Protein AF-A0A971YW48-F1 (afdb_monomer)

Foldseek 3Di:
DQDPPPAAPRDLVSQLVVLVVVVVPDPQQADAREHELVRDDLVVVLSSQVSNVVSVHNYYDYPDPPRHDPSNVVSVVVSVD

Sequence (81 aa):
MAYDYGPRPEPINRVVQAVEQALEHVAPEKLVLGISLPSENPSSILDKVDIAKRYQLQGIALWRLGLASDAMWQALRTATR

Secondary structure (DSSP, 8-state):
----SSSSSPPHHHHHHHHHHHHTTS-GGG-EEEEEGGG--HHHHHHHHHHHHHTT-SEEEEE-TT---HHHHHHHHHHT-

pLDDT: mean 96.28, std 4.26, range [67.5, 98.62]

Structure (mmCIF, N/CA/C/O backbone):
data_AF-A0A971YW48-F1
#
_entry.id   AF-A0A971YW48-F1
#
loop_
_atom_site.group_PDB
_atom_site.id
_atom_site.type_symbol
_atom_site.label_atom_id
_atom_site.label_alt_id
_atom_site.label_comp_id
_atom_site.label_asym_id
_atom_site.label_entity_id
_atom_site.label_seq_id
_atom_site.pdbx_PDB_ins_code
_atom_site.Cartn_x
_atom_site.Cartn_y
_atom_site.Cartn_z
_atom_site.occupancy
_atom_site.B_iso_or_equiv
_atom_site.auth_seq_id
_atom_site.auth_comp_id
_atom_site.auth_asym_id
_atom_site.auth_atom_id
_atom_site.pdbx_PDB_model_num
ATOM 1 N N . MET A 1 1 ? -10.236 -3.157 -5.409 1.00 86.88 1 MET A N 1
ATOM 2 C CA . MET A 1 1 ? -8.872 -3.047 -4.839 1.00 86.88 1 MET A CA 1
ATOM 3 C C . MET A 1 1 ? -8.267 -1.739 -5.324 1.00 86.88 1 MET A C 1
ATOM 5 O O . MET A 1 1 ? -8.584 -1.353 -6.437 1.00 86.88 1 MET A O 1
ATOM 9 N N . ALA A 1 2 ? -7.458 -1.045 -4.519 1.00 95.31 2 ALA A N 1
ATOM 10 C CA . ALA A 1 2 ? -6.939 0.292 -4.845 1.00 95.31 2 ALA A CA 1
ATOM 11 C C . ALA A 1 2 ? -5.651 0.256 -5.704 1.00 95.31 2 ALA A C 1
ATOM 13 O O . ALA A 1 2 ? -4.662 0.905 -5.375 1.00 95.31 2 ALA A O 1
ATOM 14 N N . TYR A 1 3 ? -5.653 -0.539 -6.774 1.00 96.94 3 TYR A N 1
ATOM 15 C CA . TYR A 1 3 ? -4.551 -0.697 -7.731 1.00 96.94 3 TYR A CA 1
ATOM 16 C C . TYR A 1 3 ? -5.093 -1.189 -9.083 1.00 96.94 3 TYR A C 1
ATOM 18 O O . TYR A 1 3 ? -6.281 -1.503 -9.173 1.00 96.94 3 TYR A O 1
ATOM 26 N N . ASP A 1 4 ? -4.216 -1.324 -10.084 1.00 95.69 4 ASP A N 1
ATOM 27 C CA . ASP A 1 4 ? -4.544 -1.653 -11.483 1.00 95.69 4 ASP A CA 1
ATOM 28 C C . ASP A 1 4 ? -5.196 -0.486 -12.245 1.00 95.69 4 ASP A C 1
ATOM 30 O O . ASP A 1 4 ? -6.045 -0.663 -13.116 1.00 95.69 4 ASP A O 1
ATOM 34 N N . TYR A 1 5 ? -4.785 0.748 -11.931 1.00 96.31 5 TYR A N 1
ATOM 35 C CA . TYR A 1 5 ? -5.284 1.943 -12.619 1.00 96.31 5 TYR A CA 1
ATOM 36 C C . TYR A 1 5 ? -4.656 2.155 -14.007 1.00 96.31 5 TYR A C 1
ATOM 38 O O . TYR A 1 5 ? -5.125 3.012 -14.758 1.00 96.31 5 TYR A O 1
ATOM 46 N N . GLY A 1 6 ? -3.588 1.419 -14.341 1.00 95.12 6 GLY A N 1
ATOM 47 C CA . GLY A 1 6 ? -2.822 1.527 -15.589 1.00 95.12 6 GLY A CA 1
ATOM 48 C C . GLY A 1 6 ? -1.430 2.155 -15.405 1.00 95.12 6 GLY A C 1
ATOM 49 O O . GLY A 1 6 ? -0.437 1.485 -15.703 1.00 95.12 6 GLY A O 1
ATOM 50 N N . PRO A 1 7 ? -1.312 3.407 -14.910 1.00 93.81 7 PRO A N 1
ATOM 51 C CA . PRO A 1 7 ? -0.024 4.041 -14.631 1.00 93.81 7 PRO A CA 1
ATOM 52 C C . PRO A 1 7 ? 0.738 3.336 -13.505 1.00 93.81 7 PRO A C 1
ATOM 54 O O . PRO A 1 7 ? 0.129 2.808 -12.576 1.00 93.81 7 PRO A O 1
ATOM 57 N N . ARG A 1 8 ? 2.076 3.372 -13.562 1.00 94.31 8 ARG A N 1
ATOM 58 C CA . ARG A 1 8 ? 2.958 2.840 -12.513 1.00 94.31 8 ARG A CA 1
ATOM 59 C C . ARG A 1 8 ? 4.021 3.881 -12.126 1.00 94.31 8 ARG A C 1
ATOM 61 O O . ARG A 1 8 ? 4.711 4.358 -13.029 1.00 94.31 8 ARG A O 1
ATOM 68 N N . PRO A 1 9 ? 4.201 4.210 -10.831 1.00 96.94 9 PRO A N 1
ATOM 69 C CA . PRO A 1 9 ? 3.431 3.725 -9.680 1.00 96.94 9 PRO A CA 1
ATOM 70 C C . PRO A 1 9 ? 1.942 4.072 -9.719 1.00 96.94 9 PRO A C 1
ATOM 72 O O . PRO A 1 9 ? 1.540 4.966 -10.464 1.00 96.94 9 PRO A O 1
ATOM 75 N N . GLU A 1 10 ? 1.128 3.363 -8.929 1.00 97.62 10 GLU A N 1
ATOM 76 C CA . GLU A 1 10 ? -0.317 3.621 -8.890 1.00 97.62 10 GLU A CA 1
ATOM 77 C C . GLU A 1 10 ? -0.581 5.094 -8.500 1.00 97.62 10 GLU A C 1
ATOM 79 O O . GLU A 1 10 ? 0.007 5.566 -7.514 1.00 97.62 10 GLU A O 1
ATOM 84 N N . PRO A 1 11 ? -1.448 5.832 -9.225 1.00 97.88 11 PRO A N 1
ATOM 85 C CA . PRO A 1 11 ? -1.674 7.256 -8.980 1.00 97.88 11 PRO A CA 1
ATOM 86 C C . PRO A 1 11 ? -2.225 7.534 -7.578 1.00 97.88 11 PRO A C 1
ATOM 88 O O . PRO A 1 11 ? -3.322 7.093 -7.232 1.00 97.88 11 PRO A O 1
ATOM 91 N N . ILE A 1 12 ? -1.496 8.325 -6.784 1.00 97.56 12 ILE A N 1
ATOM 92 C CA . ILE A 1 12 ? -1.834 8.614 -5.378 1.00 97.56 12 ILE A CA 1
ATOM 93 C C . ILE A 1 12 ? -3.254 9.171 -5.226 1.00 97.56 12 ILE A C 1
ATOM 95 O O . ILE A 1 12 ? -3.993 8.736 -4.350 1.00 97.56 12 ILE A O 1
ATOM 99 N N . ASN A 1 13 ? -3.667 10.092 -6.097 1.00 98.00 13 ASN A N 1
ATOM 100 C CA . ASN A 1 13 ? -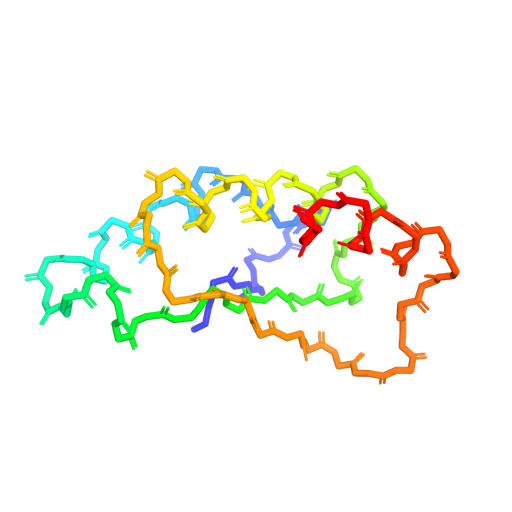5.001 10.692 -6.048 1.00 98.00 13 ASN A CA 1
ATOM 101 C C . ASN A 1 13 ? -6.129 9.665 -6.248 1.00 98.00 13 ASN A C 1
ATOM 103 O O . ASN A 1 13 ? -7.162 9.762 -5.595 1.00 98.00 13 ASN A O 1
ATOM 107 N N . ARG A 1 14 ? -5.928 8.662 -7.112 1.00 98.38 14 ARG A N 1
ATOM 108 C CA . ARG A 1 14 ? -6.892 7.570 -7.325 1.00 98.38 14 ARG A CA 1
ATOM 109 C C . ARG A 1 14 ? -6.933 6.621 -6.131 1.00 98.38 14 ARG A C 1
ATOM 111 O O . ARG A 1 14 ? -8.007 6.172 -5.746 1.00 98.38 14 ARG A O 1
ATOM 118 N N . VAL A 1 15 ? -5.779 6.347 -5.521 1.00 98.44 15 VAL A N 1
ATOM 119 C CA . VAL A 1 15 ? -5.691 5.541 -4.294 1.00 98.44 15 VAL A CA 1
ATOM 120 C C . VAL A 1 15 ? -6.424 6.229 -3.140 1.00 98.44 15 VAL A C 1
ATOM 122 O O . VAL A 1 15 ? -7.243 5.592 -2.485 1.00 98.44 15 VAL A O 1
ATOM 125 N N . VAL A 1 16 ? -6.181 7.526 -2.926 1.00 98.62 16 VAL A N 1
ATOM 126 C CA . VAL A 1 16 ? -6.863 8.330 -1.897 1.00 98.62 16 VAL A CA 1
ATOM 127 C C . VAL A 1 16 ? -8.370 8.358 -2.133 1.00 98.62 16 VAL A C 1
ATOM 129 O O . VAL A 1 16 ? -9.12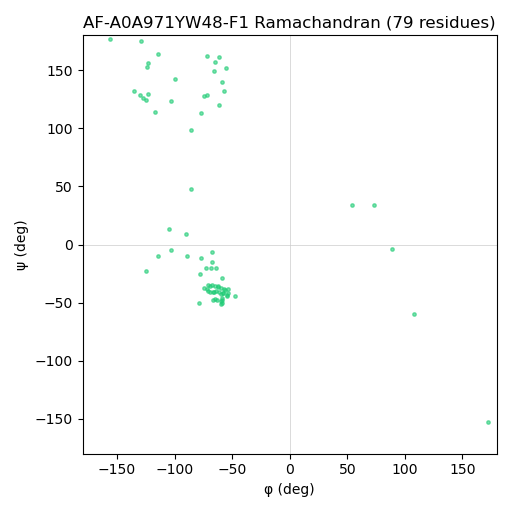1 8.036 -1.218 1.00 98.62 16 VAL A O 1
ATOM 132 N N . GLN A 1 17 ? -8.807 8.634 -3.366 1.00 98.62 17 GLN A N 1
ATOM 133 C CA . GLN A 1 17 ? -10.227 8.628 -3.722 1.00 98.62 17 GLN A CA 1
ATOM 134 C C . GLN A 1 17 ? -10.901 7.294 -3.362 1.00 98.62 17 GLN A C 1
ATOM 136 O O . GLN A 1 17 ? -11.988 7.286 -2.794 1.00 98.62 17 GLN A O 1
ATOM 141 N N . ALA A 1 18 ? -10.254 6.162 -3.657 1.00 98.44 18 ALA A N 1
ATOM 142 C CA . ALA A 1 18 ? -10.801 4.848 -3.330 1.00 98.44 18 ALA A CA 1
ATOM 143 C C . ALA A 1 18 ? -10.914 4.608 -1.812 1.00 98.44 18 ALA A C 1
ATOM 145 O O . ALA A 1 18 ? -11.859 3.957 -1.368 1.00 98.44 18 ALA A O 1
ATOM 146 N N . VAL A 1 19 ? -9.968 5.124 -1.016 1.00 98.62 19 VAL A N 1
ATOM 147 C CA . VAL A 1 19 ? -10.030 5.063 0.454 1.00 98.62 19 VAL A CA 1
ATOM 148 C C . VAL A 1 19 ? -11.184 5.912 0.979 1.00 98.62 19 VAL A C 1
ATOM 150 O O . VAL A 1 19 ? -11.980 5.417 1.770 1.00 98.62 19 VAL A O 1
ATOM 153 N N . GLU A 1 20 ? -11.314 7.152 0.511 1.00 98.56 20 GLU A N 1
ATOM 154 C CA . GLU A 1 20 ? -12.388 8.065 0.923 1.00 98.56 20 GLU A CA 1
ATOM 155 C C . GLU A 1 20 ? -13.770 7.477 0.624 1.00 98.56 20 GLU A C 1
ATOM 157 O O . GLU A 1 20 ? -14.610 7.410 1.516 1.00 98.56 20 GLU A O 1
ATOM 162 N N . GLN A 1 21 ? -13.963 6.930 -0.578 1.00 98.62 21 GLN A N 1
ATOM 163 C CA . GLN A 1 21 ? -15.209 6.258 -0.958 1.00 98.62 21 GLN A CA 1
ATOM 164 C C . GLN A 1 21 ? -15.509 5.023 -0.097 1.00 98.62 21 GLN A C 1
ATOM 166 O O . GLN A 1 21 ? -16.665 4.737 0.203 1.00 98.62 21 GLN A O 1
ATOM 171 N N . ALA A 1 22 ? -14.488 4.268 0.319 1.00 98.50 22 ALA A N 1
ATOM 172 C CA . ALA A 1 22 ? -14.695 3.119 1.198 1.00 98.50 22 ALA A CA 1
ATOM 173 C C . ALA A 1 22 ? -15.116 3.546 2.616 1.00 98.50 22 ALA A C 1
ATOM 175 O O . ALA A 1 22 ? -15.946 2.879 3.239 1.00 98.50 22 ALA A O 1
ATOM 176 N N . LEU A 1 23 ? -14.579 4.665 3.110 1.00 98.44 23 LEU A N 1
ATOM 177 C CA . LEU A 1 23 ? -14.879 5.207 4.438 1.00 98.44 23 LEU A CA 1
ATOM 178 C C . LEU A 1 23 ? -16.310 5.739 4.572 1.00 98.44 23 LEU A C 1
ATOM 180 O O . LEU A 1 23 ? -16.829 5.798 5.683 1.00 98.44 23 LEU A O 1
ATOM 184 N N . GLU A 1 24 ? -16.980 6.055 3.461 1.00 98.50 24 GLU A N 1
ATOM 185 C CA . GLU A 1 24 ? -18.412 6.392 3.457 1.00 98.50 24 GLU A CA 1
ATOM 186 C C . GLU A 1 24 ? -19.302 5.214 3.893 1.00 98.50 24 GLU A C 1
ATOM 188 O O . GLU A 1 24 ? -20.444 5.409 4.312 1.00 98.50 24 GLU A O 1
ATOM 193 N N . HIS A 1 25 ? -18.791 3.981 3.811 1.00 98.38 25 HIS A N 1
ATOM 194 C CA . HIS A 1 25 ? -19.577 2.764 4.027 1.00 98.38 25 HIS A CA 1
ATOM 195 C C . HIS A 1 25 ? -19.013 1.835 5.103 1.00 98.38 25 HIS A C 1
ATOM 197 O O . HIS A 1 25 ? -19.749 1.010 5.651 1.00 98.38 25 HIS A O 1
ATOM 203 N N . VAL A 1 26 ? -17.716 1.922 5.398 1.00 98.06 26 VAL A N 1
ATOM 204 C CA . VAL A 1 26 ? -17.015 0.990 6.284 1.00 98.06 26 VAL A CA 1
ATOM 205 C C . VAL A 1 26 ? -16.120 1.763 7.245 1.00 98.06 26 VAL A C 1
ATOM 207 O O . VAL A 1 26 ? -15.345 2.619 6.833 1.00 98.06 26 VAL A O 1
ATOM 210 N N . ALA A 1 27 ? -16.202 1.424 8.534 1.00 98.38 27 ALA A N 1
ATOM 211 C CA . ALA A 1 27 ? -15.340 2.005 9.557 1.00 98.38 27 ALA A CA 1
ATOM 212 C C . ALA A 1 27 ? -13.845 1.751 9.244 1.00 98.38 27 ALA A C 1
ATOM 214 O O . ALA A 1 27 ? -13.502 0.643 8.807 1.00 98.38 27 ALA A O 1
ATOM 215 N N . PRO A 1 28 ? -12.957 2.737 9.465 1.00 98.38 28 PRO A N 1
ATOM 216 C CA . PRO A 1 28 ? -11.554 2.683 9.043 1.00 98.38 28 PRO A CA 1
ATOM 217 C C . PRO A 1 28 ? -10.804 1.461 9.591 1.00 98.38 28 PRO A C 1
ATOM 219 O O . PRO A 1 28 ? -10.076 0.794 8.856 1.00 98.38 28 PRO A O 1
ATOM 222 N N . GLU A 1 29 ? -11.060 1.072 10.838 1.00 98.25 29 GLU A N 1
ATOM 223 C CA . GLU A 1 29 ? -10.434 -0.075 11.503 1.00 98.25 29 GLU A CA 1
ATOM 224 C C . GLU A 1 29 ? -10.819 -1.445 10.911 1.00 98.25 29 GLU A C 1
A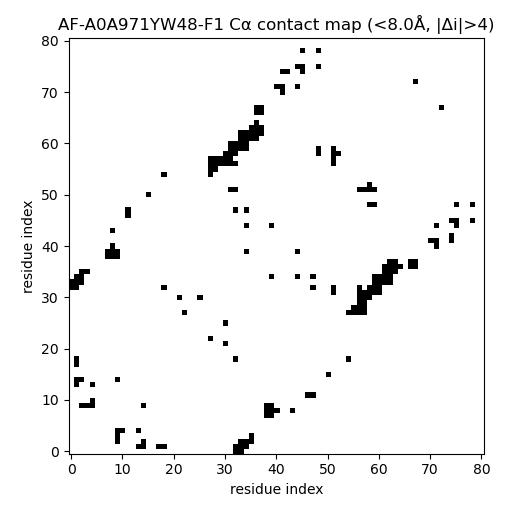TOM 226 O O . GLU A 1 29 ? -10.257 -2.470 11.299 1.00 98.25 29 GLU A O 1
ATOM 231 N N . LYS A 1 30 ? -11.767 -1.486 9.967 1.00 98.25 30 LYS A N 1
ATOM 232 C CA . LYS A 1 30 ? -12.148 -2.687 9.202 1.00 98.25 30 LYS A CA 1
ATOM 233 C C . LYS A 1 30 ? -11.584 -2.692 7.779 1.00 98.25 30 LYS A C 1
ATOM 235 O O . LYS A 1 30 ? -11.774 -3.670 7.056 1.00 98.25 30 LYS A O 1
ATOM 240 N N . LEU A 1 31 ? -10.923 -1.615 7.361 1.00 98.56 31 LEU A N 1
ATOM 241 C CA . LEU A 1 31 ? -10.365 -1.459 6.024 1.00 98.56 31 LEU A CA 1
ATOM 242 C C . LEU A 1 31 ? -8.866 -1.751 6.015 1.00 98.56 31 LEU A C 1
ATOM 244 O O . LEU A 1 31 ? -8.128 -1.370 6.919 1.00 98.56 31 LEU A O 1
ATOM 248 N N . VAL A 1 32 ? -8.413 -2.394 4.942 1.00 98.25 32 VAL A N 1
ATOM 249 C CA . VAL A 1 32 ? -7.002 -2.700 4.698 1.00 98.25 32 VAL A CA 1
ATOM 250 C C . VAL A 1 32 ? -6.643 -2.188 3.305 1.00 98.25 32 VAL A C 1
ATOM 252 O O . VAL A 1 32 ? -7.310 -2.535 2.328 1.00 98.25 32 VAL A O 1
ATOM 255 N N . LEU A 1 33 ? -5.604 -1.359 3.186 1.00 98.50 33 LEU A N 1
ATOM 256 C CA . LEU A 1 33 ? -5.211 -0.796 1.893 1.00 98.50 33 LEU A CA 1
ATOM 257 C C . LEU A 1 33 ? -4.453 -1.831 1.057 1.00 98.50 33 LEU A C 1
ATOM 259 O O . LEU A 1 33 ? -3.334 -2.223 1.387 1.00 98.50 33 LEU A O 1
ATOM 263 N N . GLY A 1 34 ? -5.053 -2.256 -0.053 1.00 98.12 34 GLY A N 1
ATOM 264 C CA . GLY A 1 34 ? -4.395 -3.127 -1.024 1.00 98.12 34 GLY A CA 1
ATOM 265 C C . GLY A 1 34 ? -3.309 -2.394 -1.813 1.00 98.12 34 GLY A C 1
ATOM 266 O O . GLY A 1 34 ? -3.581 -1.357 -2.411 1.00 98.12 34 GLY A O 1
ATOM 267 N N . ILE A 1 35 ? -2.107 -2.968 -1.868 1.00 97.81 35 ILE A N 1
ATOM 268 C CA . ILE A 1 35 ? -0.941 -2.451 -2.594 1.00 97.81 35 ILE A CA 1
ATOM 269 C C . ILE A 1 35 ? -0.433 -3.525 -3.562 1.00 97.81 35 ILE A C 1
ATOM 271 O O . ILE A 1 35 ? -0.096 -4.638 -3.149 1.00 97.81 35 ILE A O 1
ATOM 275 N N . SER A 1 36 ? -0.336 -3.181 -4.847 1.00 97.25 36 SER A N 1
ATOM 276 C CA . SER A 1 36 ? 0.218 -4.057 -5.885 1.00 97.25 36 SER A CA 1
ATOM 277 C C . SER A 1 36 ? 1.742 -3.918 -5.956 1.00 97.25 36 SER A C 1
ATOM 279 O O . SER A 1 36 ? 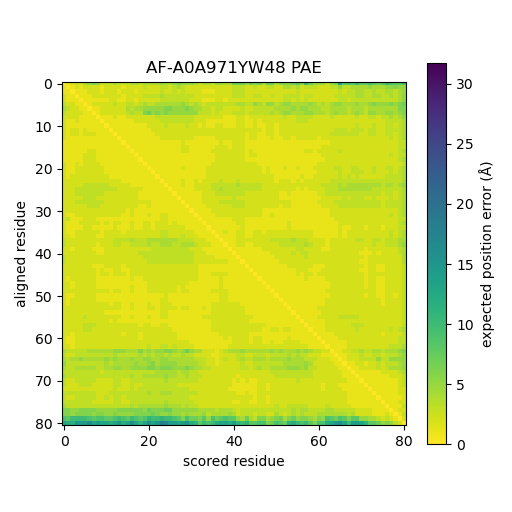2.251 -3.023 -6.613 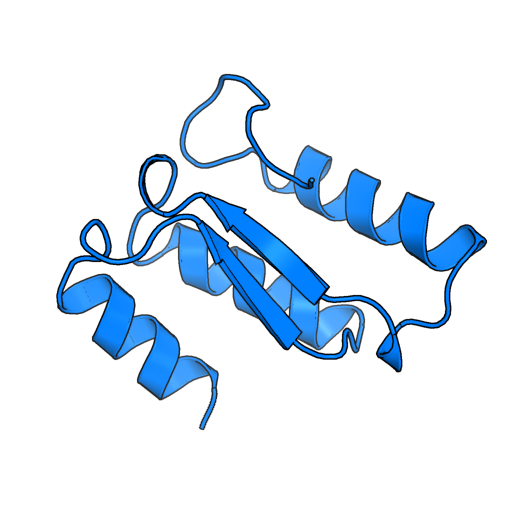1.00 97.25 36 SER A O 1
ATOM 281 N N . LEU A 1 37 ? 2.493 -4.825 -5.329 1.00 96.69 37 LEU A N 1
ATOM 282 C CA . LEU A 1 37 ? 3.960 -4.866 -5.372 1.00 96.69 37 LEU A CA 1
ATOM 283 C C . LEU A 1 37 ? 4.582 -4.723 -6.778 1.00 96.69 37 LEU A C 1
ATOM 285 O O . LEU A 1 37 ? 5.528 -3.948 -6.888 1.00 96.69 37 LEU A O 1
ATOM 289 N N . PRO A 1 38 ? 4.099 -5.381 -7.858 1.00 95.44 38 PRO A N 1
ATOM 290 C CA . PRO A 1 38 ? 4.675 -5.184 -9.194 1.00 95.44 38 PRO A CA 1
ATOM 291 C C . PRO A 1 38 ? 4.434 -3.786 -9.783 1.00 95.44 38 PRO A C 1
ATOM 293 O O . PRO A 1 38 ? 5.073 -3.430 -10.773 1.00 95.44 38 PRO A O 1
ATOM 296 N N . SER A 1 39 ? 3.509 -3.009 -9.216 1.00 96.56 39 SER A N 1
ATOM 297 C CA . SER A 1 39 ? 3.262 -1.620 -9.608 1.00 96.56 39 SER A CA 1
ATOM 298 C C . SER A 1 39 ? 4.126 -0.629 -8.820 1.00 96.56 39 SER A C 1
ATOM 300 O O . SER A 1 39 ? 4.145 0.543 -9.173 1.00 96.56 39 SER A O 1
ATOM 302 N N . GLU A 1 40 ? 4.836 -1.053 -7.769 1.00 97.25 40 GLU A N 1
ATOM 303 C CA . GLU A 1 40 ? 5.455 -0.150 -6.793 1.00 97.25 40 GLU A CA 1
ATOM 304 C C . GLU A 1 40 ? 6.985 -0.168 -6.776 1.00 97.25 40 GLU A C 1
ATOM 306 O O . GLU A 1 40 ? 7.644 -1.087 -7.255 1.00 97.25 40 GLU A O 1
ATOM 311 N N . ASN A 1 41 ? 7.554 0.868 -6.159 1.00 96.62 41 ASN A N 1
ATOM 312 C CA . ASN A 1 41 ? 8.969 0.985 -5.822 1.00 96.62 41 ASN A CA 1
ATOM 313 C C . ASN A 1 41 ? 9.131 1.360 -4.328 1.00 96.62 41 ASN A C 1
ATOM 315 O O . ASN A 1 41 ? 8.128 1.590 -3.644 1.00 96.62 41 ASN A O 1
ATOM 319 N N . PRO A 1 42 ? 10.365 1.424 -3.783 1.00 96.06 42 PRO A N 1
ATOM 320 C CA . PRO A 1 42 ? 10.581 1.707 -2.362 1.00 96.06 42 PRO A CA 1
ATOM 321 C C . PRO A 1 42 ? 10.014 3.044 -1.866 1.00 96.06 42 PRO A C 1
ATOM 323 O O . PRO A 1 42 ? 9.6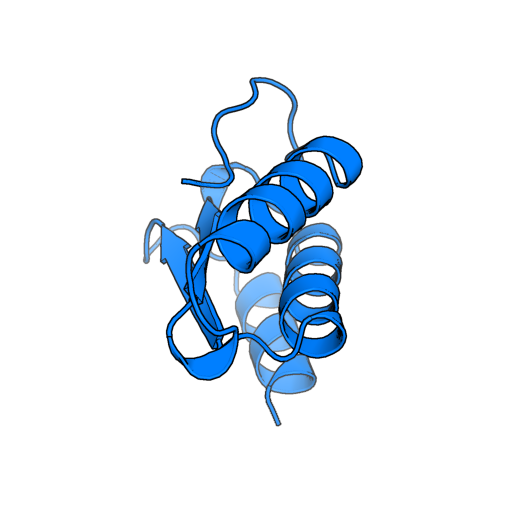52 3.135 -0.700 1.00 96.06 42 PRO A O 1
ATOM 326 N N . SER A 1 43 ? 9.918 4.065 -2.722 1.00 96.06 43 SER A N 1
ATOM 327 C CA . SER A 1 43 ? 9.316 5.351 -2.352 1.00 96.06 43 SER A CA 1
ATOM 328 C C . SER A 1 43 ? 7.793 5.264 -2.381 1.00 96.06 43 SER A C 1
ATOM 330 O O . SER A 1 43 ? 7.124 5.593 -1.409 1.00 96.06 43 SER A O 1
ATOM 332 N N . SER A 1 44 ? 7.232 4.764 -3.481 1.00 97.06 44 SER A N 1
ATOM 333 C CA . SER A 1 44 ? 5.786 4.801 -3.716 1.00 97.06 44 SER A CA 1
ATOM 334 C C . SER A 1 44 ? 4.990 3.826 -2.843 1.00 97.06 44 SER A C 1
ATOM 336 O O . SER A 1 44 ? 3.788 4.019 -2.634 1.00 97.06 44 SER A O 1
ATOM 338 N N . ILE A 1 45 ? 5.647 2.792 -2.302 1.00 96.94 45 ILE A N 1
ATOM 339 C CA . ILE A 1 45 ? 5.062 1.931 -1.269 1.00 96.94 45 ILE A CA 1
ATOM 340 C C . ILE A 1 45 ? 4.928 2.658 0.076 1.00 96.94 45 ILE A C 1
ATOM 342 O O . ILE A 1 45 ? 3.938 2.438 0.771 1.00 96.94 45 ILE A O 1
ATOM 346 N N . LEU A 1 46 ? 5.867 3.546 0.426 1.00 97.25 46 LEU A N 1
ATOM 347 C CA . LEU A 1 46 ? 5.801 4.338 1.658 1.00 97.25 46 LEU A CA 1
ATOM 348 C C . LEU A 1 46 ? 4.674 5.363 1.599 1.00 97.25 46 LEU A C 1
ATOM 350 O O . LEU A 1 46 ? 3.905 5.450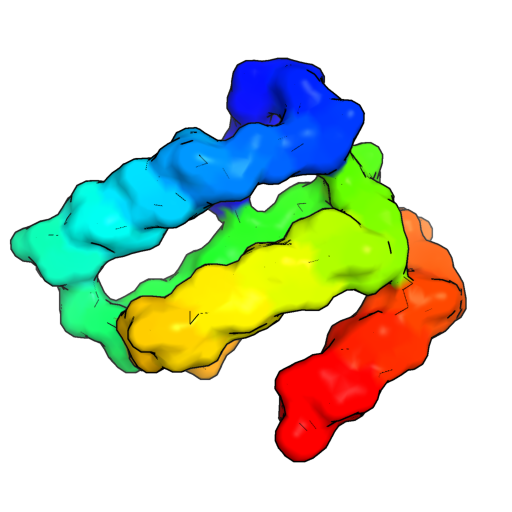 2.551 1.00 97.25 46 LEU A O 1
ATOM 354 N N . ASP A 1 47 ? 4.487 6.019 0.452 1.00 97.62 47 ASP A N 1
ATOM 355 C CA . ASP A 1 47 ? 3.357 6.933 0.244 1.00 97.62 47 ASP A CA 1
ATOM 356 C C . ASP A 1 47 ? 2.015 6.244 0.556 1.00 97.62 47 ASP A C 1
ATOM 358 O O . ASP A 1 47 ? 1.114 6.828 1.154 1.00 97.62 47 ASP A O 1
ATOM 362 N N . LYS A 1 48 ? 1.883 4.961 0.198 1.00 97.81 48 LYS A N 1
ATOM 363 C CA . LYS A 1 48 ? 0.674 4.161 0.450 1.00 97.81 48 LYS A CA 1
ATOM 364 C C . LYS A 1 48 ? 0.540 3.748 1.911 1.00 97.81 48 LYS A C 1
ATOM 366 O O . LYS A 1 48 ? -0.567 3.766 2.447 1.00 97.81 48 LYS A O 1
ATOM 371 N N . VAL A 1 49 ? 1.646 3.422 2.577 1.00 97.62 49 VAL A N 1
ATOM 372 C CA . VAL A 1 49 ? 1.651 3.207 4.033 1.00 97.62 49 VAL A CA 1
ATOM 373 C C . VAL A 1 49 ? 1.197 4.474 4.760 1.00 97.62 49 VAL A C 1
ATOM 375 O O . VAL A 1 49 ? 0.374 4.391 5.671 1.00 97.62 49 VAL A O 1
ATOM 378 N N . ASP A 1 50 ? 1.660 5.644 4.327 1.00 97.50 50 ASP A N 1
ATOM 379 C CA . ASP A 1 50 ? 1.278 6.923 4.922 1.00 97.50 50 ASP A CA 1
ATOM 380 C C . ASP A 1 50 ? -0.197 7.262 4.683 1.00 97.50 50 ASP A C 1
ATOM 382 O O . ASP A 1 50 ? -0.845 7.796 5.583 1.00 97.50 50 ASP A O 1
ATOM 386 N N . ILE A 1 51 ? -0.770 6.890 3.531 1.00 98.12 51 ILE A N 1
ATOM 387 C CA . ILE A 1 51 ? -2.225 6.957 3.307 1.00 98.12 51 ILE A CA 1
ATOM 388 C C . ILE A 1 51 ? -2.955 6.080 4.329 1.00 98.12 51 ILE A C 1
ATOM 390 O O . ILE A 1 51 ? -3.849 6.568 5.018 1.00 98.12 51 ILE A O 1
ATOM 394 N N . ALA A 1 52 ? -2.564 4.810 4.476 1.00 98.12 52 ALA A N 1
ATOM 395 C CA . ALA A 1 52 ? -3.223 3.904 5.417 1.00 98.12 52 ALA A CA 1
ATOM 396 C C . ALA A 1 52 ? -3.176 4.438 6.859 1.00 98.12 52 ALA A C 1
ATOM 398 O O . ALA A 1 52 ? -4.192 4.428 7.552 1.00 98.12 52 ALA A O 1
ATOM 399 N N . LYS A 1 53 ? -2.033 4.992 7.284 1.00 97.50 53 LYS A N 1
ATOM 400 C CA . LYS A 1 53 ? -1.884 5.643 8.594 1.00 97.50 53 LYS A CA 1
ATOM 401 C C . LYS A 1 53 ? -2.745 6.896 8.735 1.00 97.50 53 LYS A C 1
ATOM 403 O O . LYS A 1 53 ? -3.421 7.055 9.747 1.00 97.50 53 LYS A O 1
ATOM 408 N N . ARG A 1 54 ? -2.729 7.786 7.736 1.00 98.00 54 ARG A N 1
ATOM 409 C CA . ARG A 1 54 ? -3.476 9.056 7.751 1.00 98.00 54 ARG A CA 1
ATOM 410 C C . ARG A 1 54 ? -4.973 8.832 7.930 1.00 98.00 54 ARG A C 1
ATOM 412 O O . ARG A 1 54 ? -5.599 9.562 8.689 1.00 98.00 54 ARG A O 1
ATOM 419 N N . TYR A 1 55 ? -5.518 7.825 7.256 1.00 98.19 55 TYR A N 1
ATOM 420 C CA . TYR A 1 55 ? -6.934 7.464 7.338 1.00 98.19 55 TYR A CA 1
ATOM 421 C C . TYR A 1 55 ? -7.239 6.442 8.445 1.00 98.19 55 TYR A C 1
ATOM 423 O O . TYR A 1 55 ? -8.361 5.951 8.515 1.00 98.19 55 TYR A O 1
ATOM 431 N N . GLN A 1 56 ? -6.266 6.131 9.312 1.00 98.06 56 GLN A N 1
ATOM 432 C CA . GLN A 1 56 ? -6.419 5.209 10.446 1.00 98.06 56 GLN A CA 1
ATOM 433 C C . GLN A 1 56 ? -6.960 3.829 10.039 1.00 98.06 56 GLN A C 1
ATOM 435 O O . GLN A 1 56 ? -7.700 3.190 10.787 1.00 98.06 56 GLN A O 1
ATOM 440 N N . LEU A 1 57 ? -6.592 3.370 8.841 1.00 98.44 57 LEU A N 1
ATOM 441 C CA . LEU A 1 57 ? -6.978 2.050 8.358 1.00 98.44 57 LEU A CA 1
ATOM 442 C C . LEU A 1 57 ? -6.338 0.972 9.239 1.00 98.44 57 LEU A C 1
ATOM 444 O O . LEU A 1 57 ? -5.286 1.200 9.840 1.00 98.44 57 LEU A O 1
ATOM 448 N N . GLN A 1 58 ? -6.920 -0.228 9.266 1.00 98.00 58 GLN A N 1
ATOM 449 C CA . GLN A 1 58 ? -6.362 -1.357 10.018 1.00 98.00 58 GLN A CA 1
ATOM 450 C C . GLN A 1 58 ? -4.897 -1.618 9.631 1.00 98.00 58 GLN A C 1
ATOM 452 O O . GLN A 1 58 ? -4.059 -1.900 10.490 1.00 98.00 58 GLN A O 1
ATOM 457 N N . GLY A 1 59 ? -4.591 -1.536 8.336 1.00 97.44 59 GLY A N 1
ATOM 458 C CA . GLY A 1 59 ? -3.265 -1.835 7.819 1.00 97.44 59 GLY A CA 1
ATOM 459 C C . GLY A 1 59 ? -3.206 -1.860 6.297 1.00 97.44 59 GLY A C 1
ATOM 460 O O . GLY A 1 59 ? -3.994 -1.210 5.606 1.00 97.44 59 GLY A O 1
ATOM 461 N N . ILE A 1 60 ? -2.258 -2.639 5.775 1.00 97.50 60 ILE A N 1
ATOM 462 C CA . ILE A 1 60 ? -2.013 -2.820 4.339 1.00 97.50 60 ILE A CA 1
ATOM 463 C C . ILE A 1 60 ? -2.070 -4.303 3.954 1.00 97.50 60 ILE A C 1
ATOM 465 O O . ILE A 1 60 ? -1.746 -5.179 4.754 1.00 97.50 60 ILE A O 1
ATOM 469 N N . ALA A 1 61 ? -2.428 -4.580 2.703 1.00 97.62 61 ALA A N 1
ATOM 470 C CA . ALA A 1 61 ? -2.388 -5.909 2.104 1.00 97.62 61 ALA A CA 1
ATOM 471 C C . ALA A 1 61 ? -1.504 -5.878 0.852 1.00 97.62 61 ALA A C 1
ATOM 473 O O . ALA A 1 61 ? -1.684 -5.025 -0.013 1.00 97.62 61 ALA A O 1
ATOM 474 N N . LEU A 1 62 ? -0.551 -6.806 0.741 1.00 97.19 62 LEU A N 1
ATOM 475 C CA . LEU A 1 62 ? 0.431 -6.823 -0.348 1.00 97.19 62 LEU A CA 1
ATOM 476 C C . LEU A 1 62 ? 0.082 -7.880 -1.401 1.00 97.19 62 LEU A C 1
ATOM 478 O O . LEU A 1 62 ? 0.015 -9.071 -1.097 1.00 97.19 62 LEU A O 1
ATOM 482 N N . TRP A 1 63 ? -0.059 -7.455 -2.656 1.00 96.94 63 TRP A N 1
ATOM 483 C CA . TRP A 1 63 ? -0.267 -8.333 -3.807 1.00 96.94 63 TRP A CA 1
ATOM 484 C C . TRP A 1 63 ? 0.896 -8.217 -4.804 1.00 96.94 63 TRP A C 1
ATOM 486 O O . TRP A 1 63 ? 1.092 -7.173 -5.400 1.00 96.94 63 TRP A O 1
ATOM 496 N N . ARG A 1 64 ? 1.725 -9.227 -5.055 1.00 95.31 64 ARG A N 1
ATOM 497 C CA . ARG A 1 64 ? 1.844 -10.517 -4.368 1.00 95.31 64 ARG A CA 1
ATOM 498 C C . ARG A 1 64 ? 3.263 -10.709 -3.862 1.00 95.31 64 ARG A C 1
ATOM 500 O O . ARG A 1 64 ? 4.219 -10.158 -4.407 1.00 95.31 64 ARG A O 1
ATOM 507 N N . LEU A 1 65 ? 3.386 -11.542 -2.838 1.00 94.75 65 LEU A N 1
ATOM 508 C CA . LEU A 1 65 ? 4.674 -11.950 -2.294 1.00 94.75 65 LEU A CA 1
ATOM 509 C C . LEU A 1 65 ? 5.577 -12.559 -3.384 1.00 94.75 65 LEU A C 1
ATOM 511 O O . LEU A 1 65 ? 5.102 -13.123 -4.376 1.00 94.75 65 LEU A O 1
ATOM 515 N N . GLY A 1 66 ? 6.889 -12.424 -3.181 1.00 95.31 66 GLY A N 1
ATOM 516 C CA . GLY A 1 66 ? 7.925 -12.845 -4.130 1.00 95.31 66 GLY A CA 1
ATOM 517 C C . GLY A 1 66 ? 8.327 -11.784 -5.160 1.00 95.31 66 GLY A C 1
ATOM 518 O O . GLY A 1 66 ? 9.241 -12.034 -5.934 1.00 95.31 66 GLY A O 1
ATOM 519 N N . LEU A 1 67 ? 7.676 -10.613 -5.167 1.00 95.12 67 LEU A N 1
ATOM 520 C CA . LEU A 1 67 ? 7.986 -9.502 -6.084 1.00 95.12 67 LEU A CA 1
ATOM 521 C C . LEU A 1 67 ? 8.534 -8.250 -5.382 1.00 95.12 67 LEU A C 1
ATOM 523 O O . LEU A 1 67 ? 8.999 -7.329 -6.045 1.00 95.12 67 LEU A O 1
ATOM 527 N N . ALA A 1 68 ? 8.483 -8.204 -4.049 1.00 94.62 68 ALA A N 1
ATOM 528 C CA . ALA A 1 68 ? 9.074 -7.117 -3.277 1.00 94.62 68 ALA A CA 1
ATOM 529 C C . ALA A 1 68 ? 10.602 -7.259 -3.244 1.00 94.62 68 ALA A C 1
ATOM 531 O O . ALA A 1 68 ? 11.115 -8.312 -2.864 1.00 94.62 68 ALA A O 1
ATOM 532 N N . SER A 1 69 ? 11.315 -6.189 -3.598 1.00 95.44 69 SER A N 1
ATOM 533 C CA . SER A 1 69 ? 12.768 -6.115 -3.427 1.00 95.44 69 SER A CA 1
ATOM 534 C C . SER A 1 69 ? 13.153 -5.979 -1.951 1.00 95.44 69 SER A C 1
ATOM 536 O O . SER A 1 69 ? 12.345 -5.558 -1.118 1.00 95.44 69 SER A O 1
ATOM 538 N N . ASP A 1 70 ? 14.415 -6.258 -1.620 1.00 96.44 70 ASP A N 1
ATOM 539 C CA . ASP A 1 70 ? 14.932 -6.056 -0.260 1.00 96.44 70 ASP A CA 1
ATOM 540 C C . ASP A 1 70 ? 14.764 -4.608 0.209 1.00 96.44 70 ASP A C 1
ATOM 542 O O . ASP A 1 70 ? 14.394 -4.367 1.357 1.00 96.44 70 ASP A O 1
ATOM 546 N N . ALA A 1 71 ? 14.953 -3.639 -0.691 1.00 96.62 71 ALA A N 1
ATOM 547 C CA . ALA A 1 71 ? 14.737 -2.227 -0.396 1.00 96.62 71 ALA A CA 1
ATOM 548 C C . ALA A 1 71 ? 13.277 -1.934 -0.015 1.00 96.62 71 ALA A C 1
ATOM 550 O O . ALA A 1 71 ? 13.031 -1.197 0.938 1.00 96.62 71 ALA A O 1
ATOM 551 N N . MET A 1 72 ? 12.304 -2.547 -0.700 1.00 96.31 72 MET A N 1
ATOM 552 C CA . MET A 1 72 ? 10.888 -2.415 -0.339 1.00 96.31 72 MET A CA 1
ATOM 553 C C . MET A 1 72 ? 10.595 -3.055 1.021 1.00 96.31 72 MET A C 1
ATOM 555 O O . MET A 1 72 ? 9.885 -2.464 1.832 1.00 96.31 72 MET A O 1
ATOM 559 N N . TRP A 1 73 ? 1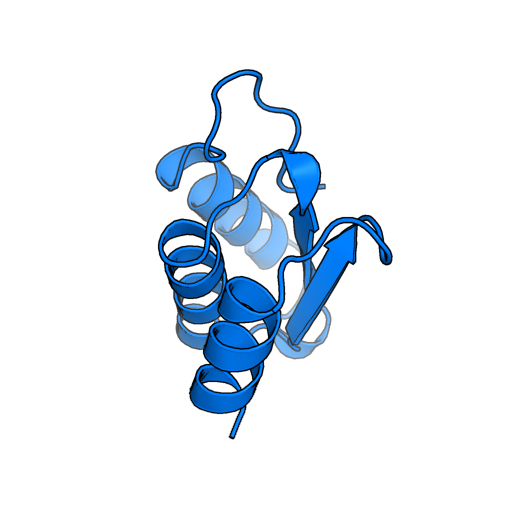1.175 -4.222 1.319 1.00 96.12 73 TRP A N 1
ATOM 560 C CA . TRP A 1 73 ? 11.025 -4.841 2.639 1.00 96.12 73 TRP A CA 1
ATOM 561 C C . TRP A 1 73 ? 11.638 -4.004 3.762 1.00 96.12 73 TRP A C 1
ATOM 563 O O . TRP A 1 73 ? 11.046 -3.905 4.837 1.00 96.12 73 TRP A O 1
ATOM 573 N N . GLN A 1 74 ? 12.802 -3.395 3.535 1.00 96.69 74 GLN A N 1
ATOM 574 C CA . GLN A 1 74 ? 13.428 -2.498 4.511 1.00 96.69 74 GLN A CA 1
ATOM 575 C C . GLN A 1 74 ? 12.608 -1.221 4.727 1.00 96.69 74 GLN A C 1
ATOM 577 O O . GLN A 1 74 ? 12.425 -0.800 5.872 1.00 96.69 74 GLN A O 1
ATOM 582 N N . ALA A 1 75 ? 12.059 -0.648 3.651 1.00 95.31 75 ALA A N 1
ATOM 583 C CA . ALA A 1 75 ? 11.160 0.500 3.725 1.00 95.31 75 ALA A CA 1
ATOM 584 C C . ALA A 1 75 ? 9.920 0.173 4.576 1.00 95.31 75 ALA A C 1
ATOM 586 O O . ALA A 1 75 ? 9.641 0.870 5.551 1.00 95.31 75 ALA A O 1
ATOM 587 N N . LEU A 1 76 ? 9.245 -0.947 4.289 1.00 95.44 76 LEU A N 1
ATOM 588 C CA . LEU A 1 76 ? 8.088 -1.411 5.060 1.00 95.44 76 LEU A CA 1
ATOM 589 C C . LEU A 1 76 ? 8.426 -1.635 6.539 1.00 95.44 76 LEU A C 1
ATOM 591 O O . LEU A 1 76 ? 7.717 -1.130 7.402 1.00 95.44 76 LEU A O 1
ATOM 595 N N . ARG A 1 77 ? 9.534 -2.325 6.850 1.00 94.50 77 ARG A N 1
ATOM 596 C CA . ARG A 1 77 ? 9.958 -2.572 8.242 1.00 94.50 77 ARG A CA 1
ATOM 597 C C . ARG A 1 77 ? 10.214 -1.293 9.025 1.00 94.50 77 ARG A C 1
ATOM 599 O O . ARG A 1 77 ? 9.933 -1.256 10.216 1.00 94.50 77 ARG A O 1
ATOM 606 N N . THR A 1 78 ? 10.780 -0.278 8.382 1.00 92.69 78 THR A N 1
ATOM 607 C CA . THR A 1 78 ? 11.020 1.020 9.023 1.00 92.69 78 THR A CA 1
ATOM 608 C C . THR A 1 78 ? 9.707 1.757 9.258 1.00 92.69 78 THR A C 1
ATOM 610 O O . THR A 1 78 ? 9.518 2.356 10.310 1.00 92.69 78 THR A O 1
ATOM 613 N N . ALA A 1 79 ? 8.783 1.681 8.301 1.00 90.12 79 ALA A N 1
ATOM 614 C CA . ALA A 1 79 ? 7.525 2.408 8.356 1.00 90.12 79 ALA A CA 1
ATOM 615 C C . ALA A 1 79 ? 6.473 1.777 9.280 1.00 90.12 79 ALA A C 1
ATOM 617 O O . ALA A 1 79 ? 5.595 2.495 9.745 1.00 90.12 79 ALA A O 1
ATOM 618 N N . THR A 1 80 ? 6.516 0.471 9.547 1.00 78.31 80 THR A N 1
ATOM 619 C CA . THR A 1 80 ? 5.521 -0.222 10.392 1.00 78.31 80 THR A CA 1
ATOM 620 C C . THR A 1 80 ? 6.036 -0.574 11.789 1.00 78.31 80 THR A C 1
ATOM 622 O O . THR A 1 80 ? 5.438 -1.418 12.456 1.00 78.31 80 THR A O 1
ATOM 625 N N . ARG A 1 81 ? 7.172 -0.003 12.197 1.00 67.50 81 ARG A N 1
ATOM 626 C CA . ARG A 1 81 ? 7.686 -0.096 13.567 1.00 67.50 81 ARG A CA 1
ATOM 627 C C . ARG A 1 81 ? 7.047 0.934 14.485 1.00 67.50 81 ARG A C 1
ATOM 629 O O . ARG A 1 81 ? 6.641 2.002 13.976 1.00 67.50 81 ARG A O 1
#

Mean predicted aligned error: 2.26 Å

Solvent-accessible surface area (backbone atoms only — not comparable to full-atom values): 4735 Å² total; per-residue (Å²): 120,57,54,89,82,76,61,72,56,61,57,63,71,62,37,50,51,50,51,56,61,45,54,78,79,40,63,38,71,79,37,61,48,44,41,45,37,87,44,49,50,54,65,62,50,47,59,50,52,51,49,28,59,75,62,51,28,61,38,74,41,76,43,52,86,93,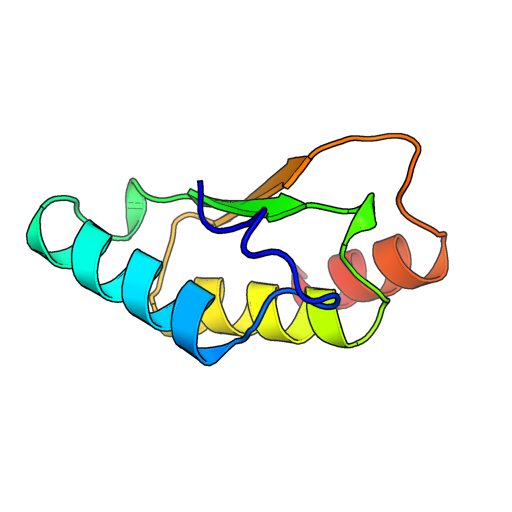55,66,50,71,62,36,53,51,42,50,56,64,72,75,103

Nearest PDB structures (foldseek):
  3fa4-assembly1_C  TM=6.104E-01  e=1.038E+00  Aspergillus niger
  3fa3-assembly3_J  TM=6.064E-01  e=9.147E-01  Aspergillus niger
  3fa4-assembly2_H  TM=5.903E-01  e=1.105E+00  Aspergillus niger
  3fa4-assembly2_F  TM=6.105E-01  e=1.950E+00  Aspergillus niger

Radius of gyration: 11.98 Å; Cα contacts (8 Å, |Δi|>4): 105; chains: 1; bounding box: 34×24×29 Å